Protein AF-A0A934ZH55-F1 (afdb_monomer_lite)

Secondary structure (DSSP, 8-state):
---HHHHHHHHHHHHTT----EEEEEEGGGHHHHHHHHHTS---SEEEEE-TT--

Foldseek 3Di:
DDDPVVVVVVVVVVVVPDDWDEQEEDEPVCVVVLVCVVVVDPGDTDYHYDYPPDD

Radius of gyration: 13.97 Å; chains: 1; bounding box: 31×26×30 Å

Structure (mmCIF, N/CA/C/O backbone):
data_AF-A0A934ZH55-F1
#
_entry.id   AF-A0A934ZH55-F1
#
loop_
_atom_site.group_PDB
_atom_site.id
_atom_site.type_symbol
_atom_site.label_atom_id
_atom_site.label_alt_id
_atom_site.label_comp_id
_atom_site.label_asym_id
_atom_site.label_entity_id
_atom_site.label_seq_id
_atom_site.pdbx_PDB_ins_code
_atom_site.Cartn_x
_atom_site.Cartn_y
_atom_site.Cartn_z
_atom_site.occupancy
_atom_site.B_iso_or_equiv
_atom_site.auth_seq_id
_atom_site.auth_comp_id
_atom_site.auth_asym_id
_atom_site.auth_atom_id
_atom_site.pdbx_PDB_model_num
ATOM 1 N N . MET A 1 1 ? 20.171 4.254 6.707 1.00 54.53 1 MET A N 1
ATOM 2 C CA . MET A 1 1 ? 19.453 4.842 5.554 1.00 54.53 1 MET A CA 1
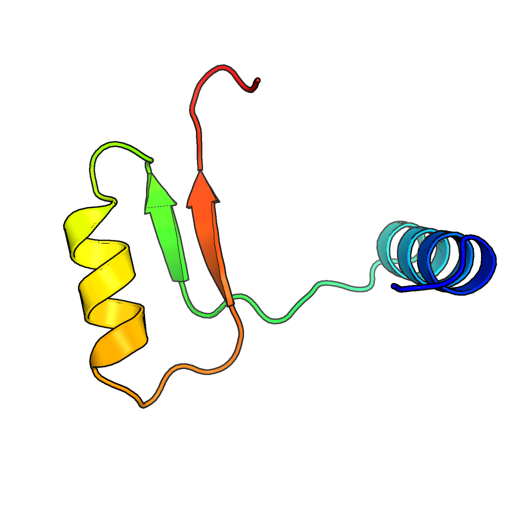ATOM 3 C C . MET A 1 1 ? 19.570 3.894 4.370 1.00 54.53 1 MET A C 1
ATOM 5 O O . MET A 1 1 ? 20.655 3.335 4.215 1.00 54.53 1 MET A O 1
ATOM 9 N N . PRO A 1 2 ? 18.501 3.662 3.586 1.00 72.56 2 PRO A N 1
ATOM 10 C CA . PRO A 1 2 ? 18.596 2.844 2.376 1.00 72.56 2 PRO A CA 1
ATOM 11 C C . PRO A 1 2 ? 19.580 3.483 1.390 1.00 72.56 2 PRO A C 1
ATOM 13 O O . PRO A 1 2 ? 19.644 4.710 1.284 1.00 72.56 2 PRO A O 1
ATOM 16 N N . ARG A 1 3 ? 20.395 2.669 0.710 1.00 89.88 3 ARG A N 1
ATOM 17 C CA . ARG A 1 3 ? 21.389 3.176 -0.245 1.00 89.88 3 ARG A CA 1
ATOM 18 C C . ARG A 1 3 ? 20.676 3.479 -1.562 1.00 89.88 3 ARG A C 1
ATOM 20 O O . ARG A 1 3 ? 19.736 2.782 -1.925 1.00 89.88 3 ARG A O 1
ATOM 27 N N . ARG A 1 4 ? 21.134 4.491 -2.311 1.00 94.12 4 ARG A N 1
ATOM 28 C CA . ARG A 1 4 ? 20.505 4.917 -3.581 1.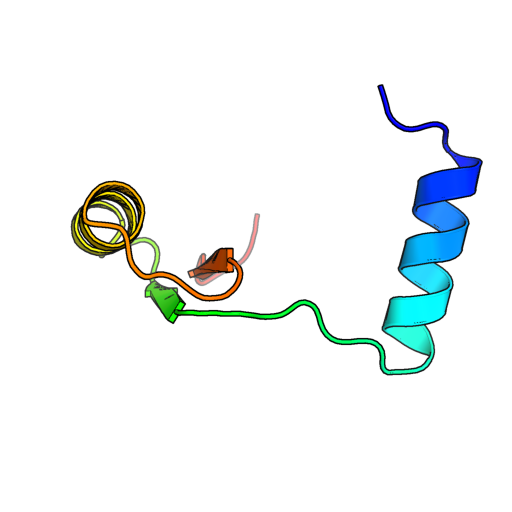00 94.12 4 ARG A CA 1
ATOM 29 C C . ARG A 1 4 ? 20.226 3.745 -4.535 1.00 94.12 4 ARG A C 1
ATOM 31 O O . ARG A 1 4 ? 19.134 3.648 -5.077 1.00 94.12 4 ARG A O 1
ATOM 38 N N . LYS A 1 5 ? 21.184 2.819 -4.645 1.00 94.31 5 LYS A N 1
ATOM 39 C CA . LYS A 1 5 ? 21.082 1.605 -5.471 1.00 94.31 5 LYS A CA 1
ATOM 40 C C . LYS A 1 5 ? 19.919 0.688 -5.074 1.00 94.31 5 LYS A C 1
ATOM 42 O O . LYS A 1 5 ? 19.293 0.098 -5.946 1.00 94.31 5 LYS A O 1
ATOM 47 N N . ASP A 1 6 ? 19.615 0.588 -3.781 1.00 94.88 6 ASP A N 1
ATOM 48 C CA . ASP A 1 6 ? 18.513 -0.246 -3.293 1.00 94.88 6 ASP A CA 1
ATOM 49 C C . ASP A 1 6 ? 17.166 0.354 -3.726 1.00 94.88 6 ASP A C 1
ATOM 51 O O . ASP A 1 6 ? 16.261 -0.363 -4.141 1.00 94.88 6 ASP A O 1
ATOM 55 N N . LEU A 1 7 ? 17.049 1.687 -3.689 1.00 94.56 7 LEU A N 1
ATOM 56 C CA . LEU A 1 7 ? 15.850 2.397 -4.142 1.00 94.56 7 LEU A CA 1
ATOM 57 C C . LEU A 1 7 ? 15.680 2.327 -5.665 1.00 94.56 7 LEU A C 1
ATOM 59 O O . LEU A 1 7 ? 14.566 2.120 -6.136 1.00 94.56 7 LEU A O 1
ATOM 63 N N . GLU A 1 8 ? 16.771 2.453 -6.426 1.00 96.31 8 GLU A N 1
ATOM 64 C CA . GLU A 1 8 ? 16.773 2.276 -7.886 1.00 96.31 8 GLU A CA 1
ATOM 65 C C . GLU A 1 8 ? 16.284 0.867 -8.277 1.00 96.31 8 GLU A C 1
ATOM 67 O O . GLU A 1 8 ? 15.462 0.721 -9.184 1.00 96.31 8 GLU A O 1
ATOM 72 N N . LEU A 1 9 ? 16.725 -0.169 -7.554 1.00 95.62 9 LEU A N 1
ATOM 73 C CA . LEU A 1 9 ? 16.277 -1.547 -7.764 1.00 95.62 9 LEU A CA 1
ATOM 74 C C . LEU A 1 9 ? 14.782 -1.725 -7.458 1.00 95.62 9 LEU A C 1
ATOM 76 O O . LEU A 1 9 ? 14.053 -2.301 -8.264 1.00 95.62 9 LEU A O 1
ATOM 80 N N . LEU A 1 10 ? 14.310 -1.204 -6.321 1.00 94.25 10 LEU A N 1
ATOM 81 C CA . LEU A 1 10 ? 12.891 -1.259 -5.959 1.00 94.25 10 LEU A CA 1
ATOM 82 C C . LEU A 1 10 ? 12.016 -0.514 -6.978 1.00 94.25 10 LEU A C 1
ATOM 84 O O . LEU A 1 10 ? 10.961 -1.018 -7.361 1.00 94.25 10 LEU A O 1
ATOM 88 N N . ALA A 1 11 ? 12.458 0.654 -7.451 1.00 94.75 11 ALA A N 1
ATOM 89 C CA . ALA A 1 11 ? 11.753 1.424 -8.473 1.00 94.75 11 ALA A CA 1
ATOM 90 C C . ALA A 1 11 ? 11.616 0.632 -9.782 1.00 94.75 11 ALA A C 1
ATOM 92 O O . ALA A 1 11 ? 10.532 0.597 -10.369 1.00 94.75 11 ALA A O 1
ATOM 93 N N . ARG A 1 12 ? 12.682 -0.068 -10.196 1.00 97.00 12 ARG A N 1
ATOM 94 C CA . ARG A 1 12 ? 12.639 -0.966 -11.354 1.00 97.00 12 ARG A CA 1
ATOM 95 C C . ARG A 1 12 ? 11.585 -2.058 -11.175 1.00 97.00 12 ARG A C 1
ATOM 97 O O . ARG A 1 12 ? 10.740 -2.214 -12.050 1.00 97.00 12 ARG A O 1
ATOM 104 N N . TRP A 1 13 ? 11.570 -2.763 -10.046 1.00 96.94 13 TRP A N 1
ATOM 105 C CA . TRP A 1 13 ? 10.576 -3.814 -9.812 1.00 96.94 13 TRP A CA 1
ATOM 106 C C . TRP A 1 13 ? 9.140 -3.291 -9.840 1.00 96.94 13 TRP A C 1
ATOM 108 O O . TRP A 1 13 ? 8.261 -3.938 -10.405 1.00 96.94 13 TRP A O 1
ATOM 118 N N . VAL A 1 14 ? 8.895 -2.106 -9.276 1.00 95.81 14 VAL A N 1
ATOM 119 C CA . VAL A 1 14 ? 7.574 -1.463 -9.334 1.00 95.81 14 VAL A CA 1
ATOM 120 C C . VAL A 1 14 ? 7.180 -1.145 -10.779 1.00 95.81 14 VAL A C 1
ATOM 122 O O . VAL A 1 14 ? 6.031 -1.376 -11.157 1.00 95.81 14 VAL A O 1
ATOM 125 N N . SER A 1 15 ? 8.123 -0.673 -11.604 1.00 96.44 15 SER A N 1
ATOM 126 C CA . SER A 1 15 ? 7.883 -0.429 -13.035 1.00 96.44 15 SER A CA 1
ATOM 127 C C . SER A 1 15 ? 7.612 -1.715 -13.828 1.00 96.44 15 SER A C 1
ATOM 129 O O . SER A 1 15 ? 6.834 -1.696 -14.776 1.00 96.44 15 SER A O 1
ATOM 131 N N . GLU A 1 16 ? 8.179 -2.842 -13.388 1.00 97.75 16 GLU A N 1
ATOM 132 C CA . GLU A 1 16 ? 7.959 -4.184 -13.949 1.00 97.75 16 GLU A CA 1
ATOM 133 C C . GLU A 1 16 ? 6.674 -4.854 -13.414 1.00 97.75 16 GLU A C 1
ATOM 135 O O . GLU A 1 16 ? 6.379 -5.998 -13.751 1.00 97.75 16 GLU A O 1
ATOM 140 N N . GLY A 1 17 ? 5.877 -4.150 -12.601 1.00 97.12 17 GLY A N 1
ATOM 141 C CA . GLY A 1 17 ? 4.565 -4.613 -12.144 1.00 97.12 17 GLY A CA 1
ATOM 142 C C . GLY A 1 17 ? 4.528 -5.158 -10.717 1.00 97.12 17 GLY A C 1
ATOM 143 O O . GLY A 1 17 ? 3.460 -5.575 -10.265 1.00 97.12 17 GLY A O 1
ATOM 144 N N . MET A 1 18 ? 5.636 -5.112 -9.967 1.00 95.94 18 MET A N 1
ATOM 145 C CA . MET A 1 18 ? 5.595 -5.382 -8.529 1.00 95.94 18 MET A CA 1
ATOM 146 C C . MET A 1 18 ? 4.635 -4.396 -7.851 1.00 95.94 18 MET A C 1
ATOM 148 O O . MET A 1 18 ? 4.744 -3.176 -7.998 1.00 95.94 18 MET A O 1
ATOM 152 N N . ARG A 1 19 ? 3.709 -4.927 -7.050 1.00 93.12 19 ARG A N 1
ATOM 153 C CA . ARG A 1 19 ? 2.829 -4.133 -6.191 1.00 93.12 19 ARG A CA 1
ATOM 154 C C . ARG A 1 19 ? 3.160 -4.416 -4.727 1.00 93.12 19 ARG A C 1
ATOM 156 O O . ARG A 1 19 ? 3.250 -5.588 -4.356 1.00 93.12 19 ARG A O 1
ATOM 163 N N . PRO A 1 20 ? 3.336 -3.387 -3.879 1.00 91.44 20 PRO A N 1
ATOM 164 C CA . PRO A 1 20 ? 3.412 -3.615 -2.445 1.00 91.44 20 PRO A CA 1
ATOM 165 C C . PRO A 1 20 ? 2.083 -4.200 -1.957 1.00 91.44 20 PRO A C 1
ATOM 167 O O . PRO A 1 20 ? 1.018 -3.831 -2.450 1.00 91.44 20 PRO A O 1
ATOM 170 N N . ALA A 1 21 ? 2.136 -5.086 -0.965 1.00 94.75 21 ALA A N 1
ATOM 171 C CA . ALA A 1 21 ? 0.928 -5.551 -0.299 1.00 94.75 21 ALA A CA 1
ATOM 172 C C . ALA A 1 21 ? 0.279 -4.374 0.446 1.00 94.75 21 ALA A C 1
ATOM 174 O O . ALA A 1 21 ? 0.862 -3.828 1.389 1.00 94.75 21 ALA A O 1
ATOM 175 N N . ILE A 1 22 ? -0.912 -3.981 0.006 1.00 95.62 22 ILE A N 1
ATOM 176 C CA . ILE A 1 22 ? -1.741 -2.963 0.650 1.00 95.62 22 ILE A CA 1
ATOM 177 C C . ILE A 1 22 ? -2.840 -3.702 1.402 1.00 95.62 22 ILE A C 1
ATOM 179 O O . ILE A 1 22 ? -3.572 -4.492 0.814 1.00 95.62 22 ILE A O 1
ATOM 183 N N . ASP A 1 23 ? -2.921 -3.451 2.703 1.00 97.06 23 ASP A N 1
ATOM 184 C CA . ASP A 1 23 ? -4.007 -3.956 3.537 1.00 97.06 23 ASP A CA 1
ATOM 185 C C . ASP A 1 23 ? -5.254 -3.089 3.354 1.00 97.06 23 ASP A C 1
ATOM 187 O O . ASP A 1 23 ? -6.344 -3.598 3.118 1.00 97.06 23 ASP A O 1
ATOM 191 N N . SER A 1 24 ? -5.072 -1.771 3.460 1.00 96.44 24 SER A N 1
ATOM 192 C CA . SER A 1 24 ? -6.153 -0.789 3.444 1.00 96.44 24 SER A CA 1
ATOM 193 C C . SER A 1 24 ? -5.657 0.551 2.896 1.00 96.44 24 SER A C 1
ATOM 195 O O . SER A 1 24 ? -4.525 0.953 3.176 1.00 96.44 24 SER A O 1
ATOM 197 N N . THR A 1 25 ? -6.528 1.274 2.193 1.00 96.06 25 THR A N 1
ATOM 198 C CA . THR A 1 25 ? -6.310 2.669 1.781 1.00 96.06 25 THR A CA 1
ATOM 199 C C . THR A 1 25 ? -7.379 3.549 2.416 1.00 96.06 25 THR A C 1
ATOM 201 O O . THR A 1 25 ? -8.560 3.215 2.358 1.00 96.06 25 THR A O 1
ATOM 204 N N . PHE A 1 26 ? -6.974 4.670 3.008 1.00 96.31 26 PHE A N 1
ATOM 205 C CA . PHE A 1 26 ? -7.875 5.655 3.607 1.00 96.31 26 PHE A CA 1
ATOM 206 C C . PHE A 1 26 ? -7.622 7.031 2.996 1.00 96.31 26 PHE A C 1
ATOM 208 O O . PHE A 1 26 ? -6.460 7.382 2.782 1.00 96.31 26 PHE A O 1
ATOM 215 N N . PRO A 1 27 ? -8.653 7.857 2.763 1.00 95.62 27 PRO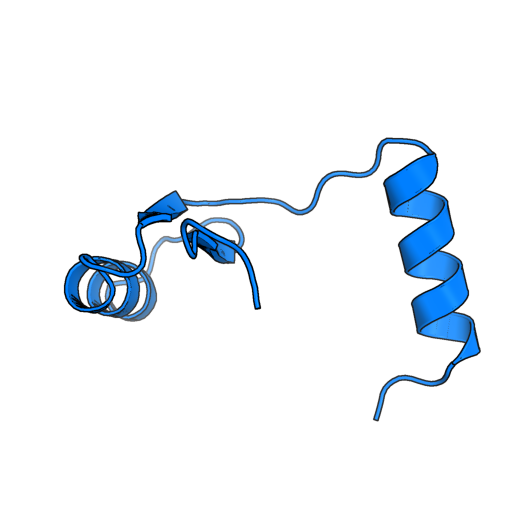 A N 1
ATOM 216 C CA . PRO A 1 27 ? -8.423 9.253 2.427 1.00 95.62 27 PRO A CA 1
ATOM 217 C C . PRO A 1 27 ? -7.835 9.991 3.638 1.00 95.62 27 PRO A C 1
ATOM 219 O O . PRO A 1 27 ? -8.103 9.641 4.788 1.00 95.62 27 PRO A O 1
ATOM 222 N N . VAL A 1 28 ? -7.072 11.060 3.398 1.00 94.38 28 VAL A N 1
ATOM 223 C CA . VAL A 1 28 ? -6.399 11.836 4.460 1.00 94.38 28 VAL A CA 1
ATOM 224 C C . VAL A 1 28 ? -7.348 12.339 5.556 1.00 94.38 28 VAL A C 1
ATOM 226 O O . VAL A 1 28 ? -6.978 12.370 6.729 1.00 94.38 28 VAL A O 1
ATOM 229 N N . ARG A 1 29 ? -8.602 12.654 5.203 1.00 94.56 29 ARG A N 1
ATOM 230 C CA . ARG A 1 29 ? -9.653 13.055 6.157 1.00 94.56 29 ARG A CA 1
ATOM 231 C C . ARG A 1 29 ? -9.978 11.978 7.201 1.00 94.56 29 ARG A C 1
ATOM 233 O O . ARG A 1 29 ? -10.409 12.314 8.299 1.00 94.56 29 ARG A O 1
ATOM 240 N N . ASP A 1 30 ? -9.687 10.715 6.894 1.00 96.75 30 ASP A N 1
ATOM 241 C CA . ASP A 1 30 ? -9.966 9.552 7.740 1.00 96.75 30 ASP A CA 1
ATOM 242 C C . ASP A 1 30 ? -8.697 9.020 8.432 1.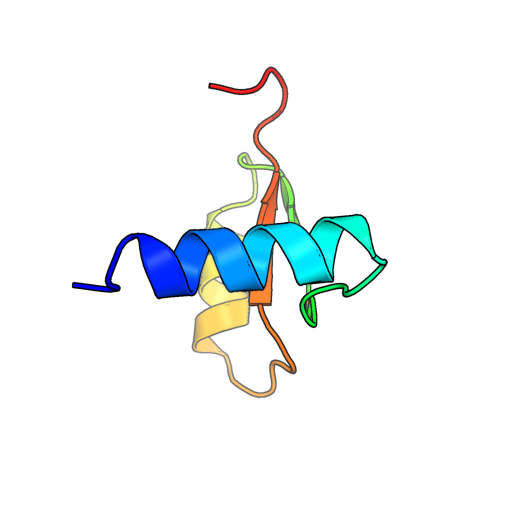00 96.75 30 ASP A C 1
ATOM 244 O O . ASP A 1 30 ? -8.632 7.860 8.845 1.00 96.75 30 ASP A O 1
ATOM 248 N N . LEU A 1 31 ? -7.676 9.870 8.615 1.00 95.62 31 LEU A N 1
ATOM 249 C CA . LEU A 1 31 ? -6.396 9.495 9.230 1.00 95.62 31 LEU A CA 1
ATOM 250 C C . LEU A 1 31 ? -6.559 8.793 10.587 1.00 95.62 31 LEU A C 1
ATOM 252 O O . LEU A 1 31 ? -5.828 7.852 10.893 1.00 95.62 31 LEU A O 1
ATOM 256 N N . ARG A 1 32 ? -7.534 9.212 11.402 1.00 97.00 32 ARG A N 1
ATOM 257 C CA . ARG A 1 32 ? -7.817 8.558 12.688 1.00 97.00 32 ARG A CA 1
ATOM 258 C C . ARG A 1 32 ? -8.174 7.082 12.497 1.00 97.00 32 ARG A C 1
ATOM 260 O O . ARG A 1 32 ? -7.621 6.244 13.199 1.00 97.00 32 ARG A O 1
ATOM 267 N N . ALA A 1 33 ? -9.051 6.760 11.547 1.00 96.56 33 ALA A N 1
ATOM 268 C CA . ALA A 1 33 ? -9.449 5.379 11.276 1.00 96.56 33 ALA A CA 1
ATOM 269 C C . ALA A 1 33 ? -8.263 4.543 10.771 1.00 96.56 33 ALA A C 1
ATOM 271 O O . ALA A 1 33 ? -8.071 3.410 11.209 1.00 96.56 33 ALA A O 1
ATOM 272 N N . ALA A 1 34 ? -7.415 5.132 9.925 1.00 96.50 34 ALA A N 1
ATOM 273 C CA . ALA A 1 34 ? -6.199 4.491 9.437 1.00 96.50 34 ALA A CA 1
ATOM 274 C C . ALA A 1 34 ? -5.208 4.148 10.568 1.00 96.50 34 ALA A C 1
ATOM 276 O O . ALA A 1 34 ? -4.633 3.058 10.595 1.00 96.50 34 ALA A O 1
ATOM 277 N N . LEU A 1 35 ? -5.033 5.056 11.536 1.00 96.12 35 LEU A N 1
ATOM 278 C CA . LEU A 1 35 ? -4.181 4.826 12.706 1.00 96.12 35 LEU A CA 1
ATOM 279 C C . LEU A 1 35 ? -4.737 3.725 13.612 1.00 96.12 35 LEU A C 1
ATOM 281 O O . LEU A 1 35 ? -3.974 2.884 14.084 1.00 96.12 35 LEU A O 1
ATOM 285 N N . GLU A 1 36 ? -6.049 3.698 13.835 1.00 96.75 36 GLU A N 1
ATOM 286 C CA . GLU A 1 36 ? -6.674 2.634 14.624 1.00 96.75 36 GLU A CA 1
ATOM 287 C C . GLU A 1 36 ? -6.583 1.274 13.913 1.00 96.75 36 GLU A C 1
ATOM 289 O O . GLU A 1 36 ? -6.246 0.278 14.555 1.00 96.75 36 GLU A O 1
ATOM 294 N N . ARG A 1 37 ? -6.735 1.225 12.578 1.00 95.81 37 ARG A N 1
ATOM 295 C CA . ARG A 1 37 ? -6.489 0.008 11.778 1.00 95.81 37 ARG A CA 1
ATOM 296 C C . ARG A 1 37 ? -5.073 -0.534 11.975 1.00 95.81 37 ARG A C 1
ATOM 298 O O . ARG A 1 37 ? -4.899 -1.746 12.102 1.00 95.81 37 ARG A O 1
ATOM 305 N N . MET A 1 38 ? -4.082 0.356 11.996 1.00 94.44 38 MET A N 1
ATOM 306 C CA . MET A 1 38 ? -2.675 0.001 12.186 1.00 94.44 38 MET A CA 1
ATOM 307 C C . MET A 1 38 ? -2.393 -0.509 13.608 1.00 94.44 38 MET A C 1
ATOM 309 O O . MET A 1 38 ? -1.658 -1.481 13.773 1.00 94.44 38 MET A O 1
ATOM 313 N N . LYS A 1 39 ? -2.985 0.116 14.635 1.00 95.06 39 LYS A N 1
ATOM 314 C CA . LYS A 1 39 ? -2.810 -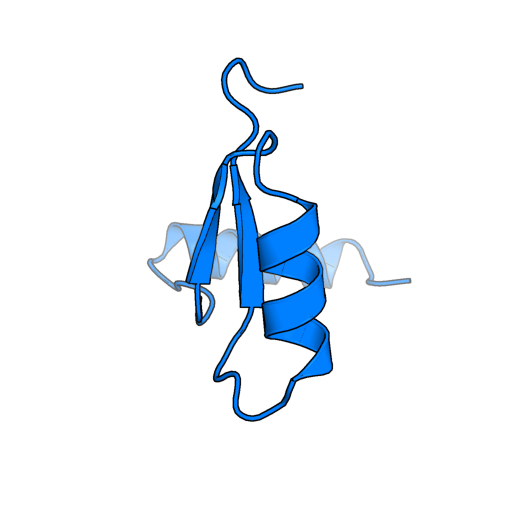0.282 16.044 1.00 95.06 39 LYS A CA 1
ATOM 315 C C . LYS A 1 39 ? -3.537 -1.575 16.403 1.00 95.06 39 LYS A C 1
ATOM 317 O O . LYS A 1 39 ? -3.033 -2.337 17.220 1.00 95.06 39 LYS A O 1
ATOM 322 N N . GLY A 1 40 ? -4.706 -1.818 15.808 1.00 91.69 40 GLY A N 1
ATOM 323 C CA . GLY A 1 40 ? -5.577 -2.948 16.147 1.00 91.69 40 GLY A CA 1
ATOM 324 C C . GLY A 1 40 ? -5.006 -4.332 15.816 1.00 91.69 40 GLY A C 1
ATOM 325 O O . GLY A 1 40 ? -5.573 -5.338 16.232 1.00 91.69 40 GLY A O 1
ATOM 326 N N . GLY A 1 41 ? -3.884 -4.406 15.091 1.00 87.88 41 GLY A N 1
ATOM 327 C CA . GLY A 1 41 ? -3.267 -5.668 14.688 1.00 87.88 41 GLY A CA 1
ATOM 328 C C . GLY A 1 41 ? -4.002 -6.367 13.536 1.00 87.88 41 GLY A C 1
ATOM 329 O O . GLY A 1 41 ? -4.979 -5.870 12.975 1.00 87.88 41 GLY A O 1
ATOM 330 N N . GLY A 1 42 ? -3.483 -7.521 13.107 1.00 90.19 42 GLY A N 1
ATOM 331 C CA . GLY A 1 42 ? -4.106 -8.338 12.054 1.00 90.19 42 GLY A CA 1
ATOM 332 C C . GLY A 1 42 ? -4.078 -7.736 10.642 1.00 90.19 42 GLY A C 1
ATOM 333 O O . GLY A 1 42 ? -4.808 -8.203 9.769 1.00 90.19 42 GLY A O 1
ATOM 334 N N . MET A 1 43 ? -3.276 -6.695 10.397 1.00 93.69 43 MET A N 1
ATOM 335 C CA . MET A 1 43 ? -3.070 -6.172 9.044 1.00 93.69 43 MET A CA 1
ATOM 336 C C . MET A 1 43 ? -2.106 -7.035 8.238 1.00 93.69 43 MET A C 1
ATOM 338 O O . MET A 1 43 ? -1.101 -7.518 8.763 1.00 93.69 43 MET A O 1
ATOM 342 N N . ARG A 1 44 ? -2.407 -7.213 6.950 1.00 91.81 44 ARG A N 1
ATOM 343 C CA . ARG A 1 44 ? -1.536 -7.908 5.996 1.00 91.81 44 ARG A CA 1
ATOM 344 C C . ARG A 1 44 ? -1.081 -6.921 4.931 1.00 91.81 44 ARG A C 1
ATOM 346 O O . ARG A 1 44 ? -1.740 -6.745 3.914 1.00 91.81 44 ARG A O 1
ATOM 353 N N . GLY A 1 45 ? 0.057 -6.279 5.176 1.00 94.44 45 GLY A N 1
ATOM 354 C CA . GLY A 1 45 ? 0.625 -5.279 4.275 1.00 94.44 45 GLY A CA 1
ATOM 355 C C . GLY A 1 45 ? 0.659 -3.887 4.897 1.00 94.44 45 GLY A C 1
ATOM 356 O O . GLY A 1 45 ? 0.931 -3.736 6.089 1.00 94.44 45 GLY A O 1
ATOM 357 N N . ARG A 1 46 ? 0.454 -2.862 4.070 1.00 94.62 46 ARG A N 1
ATOM 358 C CA . ARG A 1 46 ? 0.542 -1.447 4.453 1.00 94.62 46 ARG A CA 1
ATOM 359 C C . ARG A 1 46 ? -0.836 -0.798 4.542 1.00 94.62 46 ARG A C 1
ATOM 361 O O . ARG A 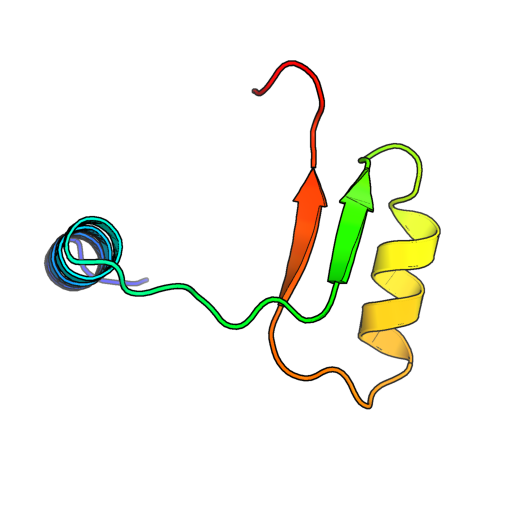1 46 ? -1.704 -1.081 3.722 1.00 94.62 46 ARG A O 1
ATOM 368 N N . VAL A 1 47 ? -0.982 0.128 5.486 1.00 96.44 47 VAL A N 1
ATOM 369 C CA . VAL A 1 47 ? -2.048 1.135 5.465 1.00 96.44 47 VAL A CA 1
ATOM 370 C C . VAL A 1 47 ? -1.547 2.326 4.649 1.00 96.44 47 VAL A C 1
ATOM 372 O O . VAL A 1 47 ? -0.498 2.887 4.966 1.00 96.44 47 VAL A O 1
ATOM 375 N N . VAL A 1 48 ? -2.262 2.681 3.585 1.00 95.81 48 VAL A N 1
ATOM 376 C CA . VAL A 1 48 ? -1.931 3.801 2.694 1.00 95.81 48 VAL A CA 1
ATOM 377 C C . VAL A 1 48 ? -2.882 4.961 2.966 1.00 95.81 48 VAL A C 1
ATOM 379 O O . VAL A 1 48 ? -4.088 4.761 3.090 1.00 95.81 48 VAL A O 1
ATOM 382 N N . ILE A 1 49 ? -2.338 6.175 3.051 1.00 96.06 49 ILE A N 1
ATOM 383 C CA . ILE A 1 49 ? -3.134 7.401 3.120 1.00 96.06 49 ILE A CA 1
ATOM 384 C C . ILE A 1 49 ? -3.136 8.055 1.746 1.00 96.06 49 ILE A C 1
ATOM 386 O O . ILE A 1 49 ? -2.080 8.398 1.216 1.00 96.06 49 ILE A O 1
ATOM 390 N N . GLU A 1 50 ? -4.321 8.235 1.183 1.00 94.75 50 GLU A N 1
ATOM 391 C CA . GLU A 1 50 ? -4.527 8.961 -0.059 1.00 94.75 50 GLU A CA 1
ATOM 392 C C . GLU A 1 50 ? -4.734 10.451 0.237 1.00 94.75 50 GLU A C 1
ATOM 394 O O . GLU A 1 50 ? -5.693 10.852 0.905 1.00 94.75 50 GLU A O 1
ATOM 399 N N . VAL A 1 51 ? -3.823 11.281 -0.267 1.00 92.19 51 VAL A N 1
ATOM 400 C CA . VAL A 1 51 ? -3.911 12.741 -0.187 1.00 92.19 51 VAL A CA 1
ATOM 401 C C . VAL A 1 51 ? -4.473 13.247 -1.514 1.00 92.19 51 VAL A C 1
ATOM 403 O O . VAL A 1 51 ? -3.783 13.250 -2.533 1.00 92.19 51 VAL A O 1
ATOM 406 N N . GLN A 1 52 ? -5.751 13.637 -1.521 1.00 82.50 52 GLN A N 1
ATOM 407 C CA . GLN A 1 52 ? -6.373 14.224 -2.710 1.00 82.50 52 GLN A CA 1
ATOM 408 C C . GLN A 1 52 ? -5.693 15.556 -3.049 1.00 82.50 52 GLN A C 1
ATOM 410 O O . GLN A 1 52 ? -5.565 16.417 -2.184 1.00 82.50 52 GLN A O 1
ATOM 415 N N . GLY A 1 53 ? -5.274 15.716 -4.306 1.00 74.12 53 GLY A N 1
ATOM 416 C CA . GLY A 1 53 ? -4.548 16.902 -4.777 1.00 74.12 53 GLY A CA 1
ATOM 417 C C . GLY A 1 53 ? -3.019 16.797 -4.723 1.00 74.12 53 GLY A C 1
ATOM 418 O O . GLY A 1 53 ? -2.357 17.700 -5.220 1.00 74.12 53 GLY A O 1
ATOM 419 N N . GLY A 1 54 ? -2.458 15.693 -4.213 1.00 65.62 54 GLY A N 1
ATOM 420 C CA . GLY A 1 54 ? -1.008 15.465 -4.184 1.00 65.62 54 GLY A CA 1
ATOM 421 C C . GLY A 1 54 ? -0.275 16.186 -3.043 1.00 65.62 54 GLY A C 1
ATOM 422 O O . GLY A 1 54 ? -0.876 16.489 -2.012 1.00 65.62 54 GLY A O 1
ATOM 423 N N . PHE A 1 55 ? 1.032 16.396 -3.237 1.00 48.19 55 PHE A N 1
ATOM 424 C CA . PHE A 1 55 ? 1.917 17.236 -2.417 1.00 48.19 55 PHE A CA 1
ATOM 425 C C . PHE A 1 55 ? 2.345 18.460 -3.221 1.00 48.19 55 PHE A C 1
ATOM 427 O O . PHE A 1 55 ? 2.588 18.280 -4.438 1.00 48.19 55 PHE A O 1
#

pLDDT: mean 91.8, std 9.94, range [48.19, 97.75]

Sequence (55 aa):
MPRRKDLELLARWVSEGMRPAIDSTFPVRDLRAALERMKGGGMRGRVVIEVQGGF